Protein AF-A0A560LIH2-F1 (afdb_monomer)

Solvent-accessible surface area (backbone atoms only — not comparable to full-atom values): 3308 Å² total; per-residue (Å²): 86,75,48,77,44,76,43,46,98,91,37,41,73,67,56,47,52,54,52,31,45,78,47,75,38,39,75,88,74,61,26,47,78,47,82,51,98,57,29,34,37,40,33,26,84,51,52,66,46,54,50,53,46,54,76,74,101

Radius of gyration: 9.92 Å; Cα contacts (8 Å, |Δi|>4): 83; chains: 1; bounding box: 24×19×23 Å

Sequence (57 aa):
MTISFPLTDKRTVDELLKHLNAHKLFCPGNCAITVKPLAAHVSSCLSYALSTARTAW

Secondary structure (DSSP, 8-state):
-EEEEE-BTTB-HHHHHHHHHHTT--TTTTEEEEEETTEEEEEES-HHHHHHHHHT-

Structure (mmCIF, N/CA/C/O backbone):
data_AF-A0A560LIH2-F1
#
_entry.id   AF-A0A560LIH2-F1
#
loop_
_atom_site.group_PDB
_atom_site.id
_atom_site.type_symbol
_atom_site.label_atom_id
_atom_site.label_alt_id
_atom_site.label_comp_id
_atom_site.label_asym_id
_atom_site.label_entity_id
_atom_site.label_seq_id
_atom_site.pdbx_PDB_ins_code
_atom_site.Cartn_x
_atom_site.Cartn_y
_atom_site.Cartn_z
_atom_site.occupancy
_atom_site.B_iso_or_equiv
_atom_site.auth_seq_id
_atom_site.auth_comp_id
_atom_site.auth_asym_id
_atom_site.auth_atom_id
_atom_site.pdbx_PDB_model_num
ATOM 1 N N . MET A 1 1 ? 7.681 -11.047 -2.865 1.00 89.31 1 MET A N 1
ATOM 2 C CA . MET A 1 1 ? 7.688 -10.784 -1.407 1.00 89.31 1 MET A CA 1
ATOM 3 C C . MET A 1 1 ? 6.394 -10.083 -1.033 1.00 89.31 1 MET A C 1
ATOM 5 O O . MET A 1 1 ? 5.92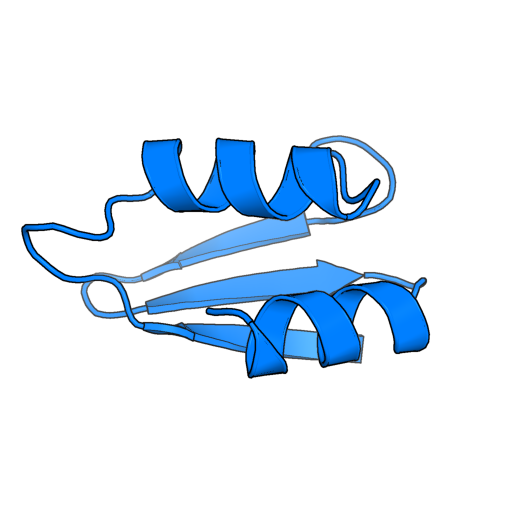1 -9.293 -1.841 1.00 89.31 1 MET A O 1
ATOM 9 N N . THR A 1 2 ? 5.828 -10.368 0.141 1.00 93.44 2 THR A N 1
ATOM 10 C CA . THR A 1 2 ? 4.565 -9.773 0.611 1.00 93.44 2 THR A CA 1
ATOM 11 C C . THR A 1 2 ? 4.781 -9.100 1.955 1.00 93.44 2 THR A C 1
ATOM 13 O O . THR A 1 2 ? 5.384 -9.697 2.844 1.00 93.44 2 THR A O 1
ATOM 16 N N . ILE A 1 3 ? 4.299 -7.867 2.101 1.00 94.75 3 ILE A N 1
ATOM 17 C CA . ILE A 1 3 ? 4.406 -7.078 3.328 1.00 94.75 3 ILE A CA 1
ATOM 18 C C . ILE A 1 3 ? 3.039 -6.493 3.685 1.00 94.75 3 ILE A C 1
ATOM 20 O O . ILE A 1 3 ? 2.314 -6.002 2.822 1.00 94.75 3 ILE A O 1
ATOM 24 N N . SER A 1 4 ? 2.696 -6.528 4.970 1.00 94.50 4 SER A N 1
ATOM 25 C CA . SER A 1 4 ? 1.468 -5.937 5.501 1.00 94.50 4 SER A CA 1
ATOM 26 C C . SER A 1 4 ? 1.701 -4.495 5.948 1.00 94.50 4 SER A C 1
ATOM 28 O O . SER A 1 4 ? 2.593 -4.232 6.750 1.00 94.50 4 SER A O 1
ATOM 30 N N . PHE A 1 5 ? 0.865 -3.582 5.468 1.00 94.12 5 PH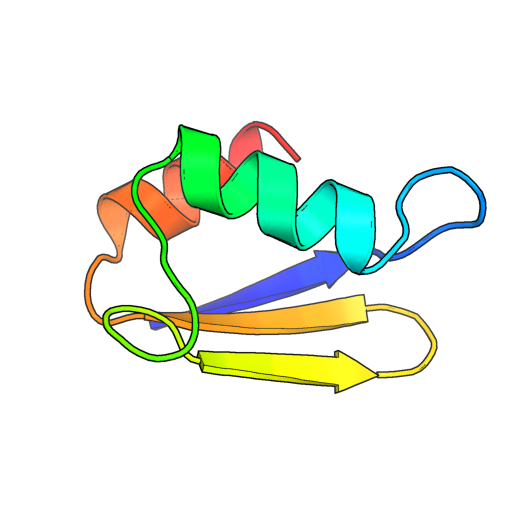E A N 1
ATOM 31 C CA . PHE A 1 5 ? 0.826 -2.164 5.800 1.00 94.12 5 PHE A CA 1
ATOM 32 C C . PHE A 1 5 ? -0.398 -1.910 6.691 1.00 94.12 5 PHE A C 1
ATOM 34 O O . PHE A 1 5 ? -1.516 -2.134 6.227 1.00 94.12 5 PHE A O 1
ATOM 41 N N . PRO A 1 6 ? -0.238 -1.494 7.960 1.00 93.62 6 PRO A N 1
ATOM 42 C CA . PRO A 1 6 ? -1.362 -1.192 8.834 1.00 93.62 6 PRO A CA 1
ATOM 43 C C . PRO A 1 6 ? -2.159 -0.022 8.262 1.00 93.62 6 PRO A C 1
ATOM 45 O O . PRO A 1 6 ? -1.574 0.981 7.842 1.00 93.62 6 PRO A O 1
ATOM 48 N N . LEU A 1 7 ? -3.480 -0.176 8.258 1.00 92.75 7 LEU A N 1
ATOM 49 C CA . LEU A 1 7 ? -4.418 0.867 7.871 1.00 92.75 7 LEU A CA 1
ATOM 50 C C . LEU A 1 7 ? -5.050 1.437 9.137 1.00 92.75 7 LEU A C 1
ATOM 52 O O . LEU A 1 7 ? -5.429 0.697 10.044 1.00 92.75 7 LEU A O 1
ATOM 56 N N . THR A 1 8 ? -5.137 2.756 9.204 1.00 90.31 8 THR A N 1
ATOM 57 C CA . THR A 1 8 ? -5.773 3.485 10.308 1.00 90.31 8 THR A CA 1
ATOM 58 C C . THR A 1 8 ? -6.631 4.604 9.735 1.00 90.31 8 THR A C 1
ATOM 60 O O . THR A 1 8 ? -6.568 4.879 8.539 1.00 90.31 8 THR A O 1
ATOM 63 N N . ASP A 1 9 ? -7.388 5.295 10.585 1.00 83.81 9 ASP A N 1
ATOM 64 C CA . ASP A 1 9 ? -8.245 6.420 10.180 1.00 83.81 9 ASP A CA 1
ATOM 65 C C . ASP A 1 9 ? -7.482 7.501 9.381 1.00 83.81 9 ASP A C 1
ATOM 67 O O . ASP A 1 9 ? -7.997 8.081 8.432 1.00 83.81 9 ASP A O 1
ATOM 71 N N . LYS A 1 10 ? -6.196 7.707 9.708 1.00 84.69 10 LYS A N 1
ATOM 72 C CA . LYS A 1 10 ? -5.294 8.646 9.014 1.00 84.69 10 LYS A CA 1
ATOM 73 C C . LYS A 1 10 ? -4.473 8.016 7.884 1.00 84.69 10 LYS A C 1
ATOM 75 O O . LYS A 1 10 ? -3.831 8.737 7.131 1.00 84.69 10 LYS A O 1
ATOM 80 N N . ARG A 1 11 ? -4.432 6.686 7.797 1.00 87.56 11 ARG A N 1
ATOM 81 C CA . ARG A 1 11 ? -3.645 5.918 6.819 1.00 87.56 11 ARG A CA 1
ATOM 82 C C . ARG A 1 11 ? -4.573 5.000 6.050 1.00 87.56 11 ARG A C 1
ATOM 84 O O . ARG A 1 11 ? -4.641 3.796 6.300 1.00 87.56 11 ARG A O 1
ATOM 91 N N . THR A 1 12 ? -5.320 5.618 5.150 1.00 91.62 12 THR A N 1
ATOM 92 C CA . THR A 1 12 ? -6.280 4.940 4.286 1.00 91.62 12 THR A CA 1
ATOM 93 C C . THR A 1 12 ? -5.570 4.237 3.127 1.00 91.62 12 THR A C 1
ATOM 95 O O . THR A 1 12 ? -4.362 4.372 2.918 1.00 91.62 12 THR A O 1
ATOM 98 N N . VAL A 1 13 ? -6.335 3.477 2.343 1.00 90.81 13 VAL A N 1
ATOM 99 C CA . VAL A 1 13 ? -5.829 2.817 1.129 1.00 90.81 13 VAL A CA 1
ATOM 100 C C . VAL A 1 13 ? -5.313 3.834 0.102 1.00 90.81 13 VAL A C 1
ATOM 102 O O . VAL A 1 13 ? -4.335 3.551 -0.582 1.00 90.81 13 VAL A O 1
ATOM 105 N N . ASP A 1 14 ? -5.920 5.021 0.018 1.00 91.44 14 ASP A N 1
ATOM 106 C CA . ASP A 1 14 ? -5.489 6.088 -0.897 1.00 91.44 14 ASP A CA 1
ATOM 107 C C . ASP A 1 14 ? -4.106 6.639 -0.517 1.00 91.44 14 ASP A C 1
ATOM 109 O O . ASP A 1 14 ? -3.208 6.730 -1.355 1.00 91.44 14 ASP A O 1
ATOM 113 N N . GLU A 1 15 ? -3.890 6.898 0.775 1.00 93.69 15 GLU A N 1
ATOM 114 C CA . GLU A 1 15 ? -2.585 7.323 1.287 1.00 93.69 15 GLU A CA 1
ATOM 115 C C . GLU A 1 15 ? -1.524 6.237 1.085 1.00 93.69 15 GLU A C 1
ATOM 117 O O . GLU A 1 15 ? -0.380 6.535 0.738 1.00 93.69 15 GLU A O 1
ATOM 122 N N . LEU A 1 16 ? -1.911 4.964 1.217 1.00 93.75 16 LEU A N 1
ATOM 123 C CA . LEU A 1 16 ? -1.017 3.852 0.920 1.00 93.75 16 LEU A CA 1
ATOM 124 C C . LEU A 1 16 ? -0.639 3.826 -0.562 1.00 93.75 16 LEU A C 1
ATOM 126 O O . LEU A 1 16 ? 0.533 3.656 -0.882 1.00 93.75 16 LEU A O 1
ATOM 130 N N . LEU A 1 17 ? -1.593 4.018 -1.473 1.00 92.75 17 LEU A N 1
ATOM 131 C CA . LEU A 1 17 ? -1.316 4.065 -2.910 1.00 92.75 17 LEU A CA 1
ATOM 132 C C . LEU A 1 17 ? -0.365 5.212 -3.270 1.00 92.75 17 LEU A C 1
ATOM 134 O O . LEU A 1 17 ? 0.591 4.997 -4.016 1.00 92.75 17 LEU A O 1
ATOM 138 N N . LYS A 1 18 ? -0.567 6.408 -2.704 1.00 94.00 18 LYS A N 1
ATOM 139 C CA . LYS A 1 18 ? 0.356 7.544 -2.886 1.00 94.00 18 LYS A CA 1
ATOM 140 C C . LYS A 1 18 ? 1.755 7.226 -2.364 1.00 94.00 18 LYS A C 1
ATOM 142 O O . LYS A 1 18 ? 2.740 7.470 -3.062 1.00 94.00 18 LYS A O 1
ATOM 147 N N . HIS A 1 19 ? 1.846 6.639 -1.172 1.00 94.56 19 HIS A N 1
ATOM 148 C CA . HIS A 1 19 ? 3.116 6.244 -0.562 1.00 94.56 19 HIS A CA 1
ATOM 149 C C . HIS A 1 19 ? 3.862 5.190 -1.382 1.00 94.56 19 HIS A C 1
ATOM 151 O O . HIS A 1 19 ? 5.070 5.299 -1.596 1.00 94.56 19 HIS A O 1
ATOM 157 N N . LEU A 1 20 ? 3.146 4.185 -1.888 1.00 94.31 20 LEU A N 1
ATOM 158 C CA . LEU A 1 20 ? 3.704 3.160 -2.766 1.00 94.31 20 LEU A CA 1
ATOM 159 C C . LEU A 1 20 ? 4.194 3.771 -4.086 1.00 94.31 20 LEU A C 1
ATOM 161 O O . LEU A 1 20 ? 5.327 3.500 -4.490 1.00 94.31 20 LEU A O 1
ATOM 165 N N . ASN A 1 21 ? 3.419 4.669 -4.699 1.00 93.44 21 ASN A N 1
ATOM 166 C CA . ASN A 1 21 ? 3.832 5.382 -5.911 1.00 93.44 21 ASN A CA 1
ATOM 167 C C . ASN A 1 21 ? 5.114 6.204 -5.693 1.00 93.44 21 ASN A C 1
ATOM 169 O O . ASN A 1 21 ? 5.999 6.183 -6.550 1.00 93.44 21 ASN A O 1
ATOM 173 N N . ALA A 1 22 ? 5.272 6.856 -4.534 1.00 94.44 22 ALA A N 1
ATOM 174 C CA . ALA A 1 22 ? 6.505 7.569 -4.178 1.00 94.44 22 ALA A CA 1
ATOM 175 C C . ALA A 1 22 ? 7.735 6.638 -4.115 1.00 94.44 22 ALA A C 1
ATOM 177 O O . ALA A 1 22 ? 8.853 7.056 -4.413 1.00 94.44 22 ALA A O 1
ATOM 178 N N . HIS A 1 23 ? 7.523 5.354 -3.810 1.00 9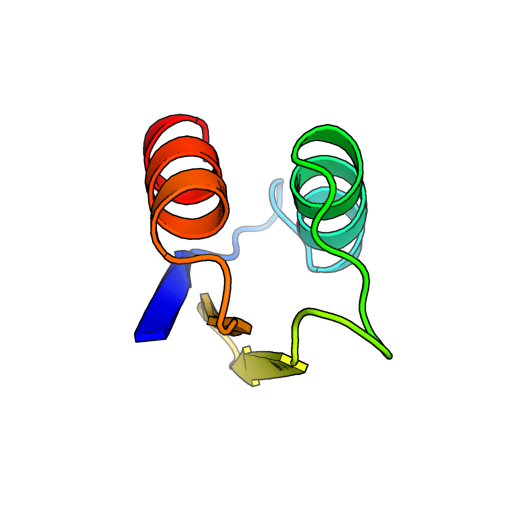4.06 23 HIS A N 1
ATOM 179 C CA . H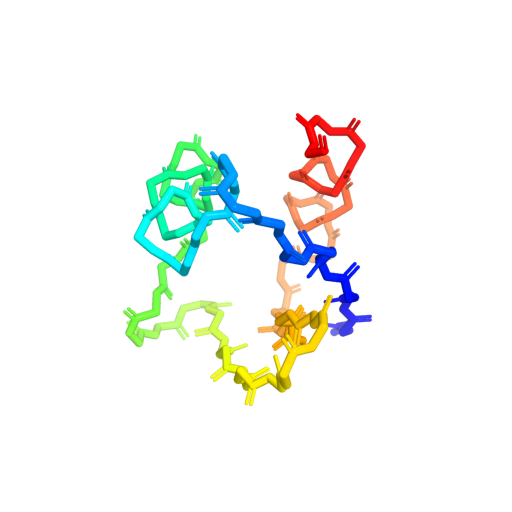IS A 1 23 ? 8.546 4.303 -3.805 1.00 94.06 23 HIS A CA 1
ATOM 180 C C . HIS A 1 23 ? 8.622 3.514 -5.123 1.00 94.06 23 HIS A C 1
ATOM 182 O O . HIS A 1 23 ? 9.253 2.457 -5.175 1.00 94.06 23 HIS A O 1
ATOM 188 N N . LYS A 1 24 ? 8.009 4.022 -6.202 1.00 93.00 24 LYS A N 1
ATOM 189 C CA . LYS A 1 24 ? 7.945 3.373 -7.523 1.00 93.00 24 LYS A CA 1
ATOM 190 C C . LYS A 1 24 ? 7.244 2.005 -7.499 1.00 93.00 24 LYS A C 1
ATOM 192 O O . LYS A 1 24 ? 7.571 1.134 -8.304 1.00 93.00 24 LYS A O 1
ATOM 197 N N . LEU A 1 25 ? 6.298 1.804 -6.581 1.00 93.12 25 LEU A N 1
ATOM 198 C CA . LEU A 1 25 ? 5.435 0.624 -6.493 1.00 93.12 25 LEU A CA 1
ATOM 199 C C . LEU A 1 25 ? 4.036 0.988 -7.017 1.00 93.12 25 LEU A C 1
ATOM 201 O O . LEU A 1 25 ? 3.305 1.727 -6.369 1.00 93.12 25 LEU A O 1
ATOM 205 N N . PHE A 1 26 ? 3.673 0.452 -8.178 1.00 91.12 26 PHE A N 1
ATOM 206 C CA . PHE A 1 26 ? 2.461 0.754 -8.934 1.00 91.12 26 PHE A CA 1
ATOM 207 C C . PHE A 1 26 ? 1.535 -0.468 -8.998 1.00 91.12 26 PHE A C 1
ATOM 209 O O . PHE A 1 26 ? 1.957 -1.560 -9.400 1.00 91.12 26 PHE A O 1
ATOM 216 N N . CYS A 1 27 ? 0.262 -0.260 -8.651 1.00 86.06 27 CYS A N 1
ATOM 217 C CA . CYS A 1 27 ? -0.804 -1.256 -8.745 1.00 86.06 27 CYS A CA 1
ATOM 218 C C . CYS A 1 27 ? -1.923 -0.738 -9.671 1.00 86.06 27 CYS A C 1
ATOM 220 O O . CYS A 1 27 ? -2.476 0.324 -9.377 1.00 86.06 27 CYS A O 1
ATOM 222 N N . PRO A 1 28 ? -2.305 -1.473 -10.737 1.00 82.25 28 PRO A N 1
ATOM 223 C CA . PRO A 1 28 ? -1.727 -2.743 -11.190 1.00 82.25 28 PRO A CA 1
ATOM 224 C C . PRO A 1 28 ? -0.363 -2.552 -11.878 1.00 82.25 28 PRO A C 1
ATOM 226 O O . PRO A 1 28 ? -0.128 -1.543 -12.538 1.00 82.25 28 PRO A O 1
ATOM 229 N N . GLY A 1 29 ? 0.536 -3.531 -11.744 1.00 87.56 29 GLY A N 1
ATOM 230 C CA . GLY A 1 29 ? 1.844 -3.500 -12.401 1.00 87.56 29 GLY A CA 1
ATOM 231 C C . GLY A 1 29 ? 2.903 -4.273 -11.628 1.00 87.56 29 GLY A C 1
ATOM 232 O O . GLY A 1 29 ? 2.910 -5.501 -11.619 1.00 87.56 29 GLY A O 1
ATOM 233 N N . ASN A 1 30 ? 3.814 -3.547 -10.981 1.00 91.12 30 ASN A N 1
ATOM 234 C CA . ASN A 1 30 ? 4.923 -4.146 -10.238 1.00 91.12 30 ASN A CA 1
ATOM 235 C C . ASN A 1 30 ? 4.567 -4.473 -8.775 1.00 91.12 30 ASN A C 1
ATOM 237 O O . ASN A 1 30 ? 5.375 -5.097 -8.079 1.00 91.12 30 ASN A O 1
ATOM 241 N N . CYS A 1 31 ? 3.377 -4.088 -8.304 1.00 91.38 31 CYS A N 1
ATOM 242 C CA . CYS A 1 31 ? 2.831 -4.533 -7.032 1.00 91.38 31 CYS A CA 1
ATOM 243 C C . CYS A 1 31 ? 1.346 -4.919 -7.142 1.00 91.38 31 CYS A C 1
ATOM 245 O O . CYS A 1 31 ? 0.607 -4.437 -8.000 1.00 91.38 31 CYS A O 1
ATOM 247 N N . ALA A 1 32 ? 0.927 -5.823 -6.262 1.00 93.25 32 ALA A N 1
ATOM 248 C CA . ALA A 1 32 ? -0.449 -6.257 -6.073 1.00 93.25 32 ALA A CA 1
ATOM 249 C C . ALA A 1 32 ? -0.866 -5.955 -4.634 1.00 93.25 32 ALA A C 1
ATOM 251 O O . ALA A 1 32 ? -0.111 -6.234 -3.701 1.00 93.25 32 ALA A O 1
ATOM 252 N N . ILE A 1 33 ? -2.060 -5.395 -4.449 1.00 93.38 33 ILE A N 1
ATOM 253 C CA . ILE A 1 33 ? -2.549 -4.948 -3.144 1.00 93.38 33 ILE A CA 1
ATOM 254 C C . ILE A 1 33 ? -3.816 -5.722 -2.793 1.00 93.38 33 ILE A C 1
ATOM 256 O O . ILE A 1 33 ? -4.768 -5.772 -3.565 1.00 93.38 33 ILE A O 1
ATOM 260 N N . THR A 1 34 ? -3.838 -6.318 -1.606 1.00 94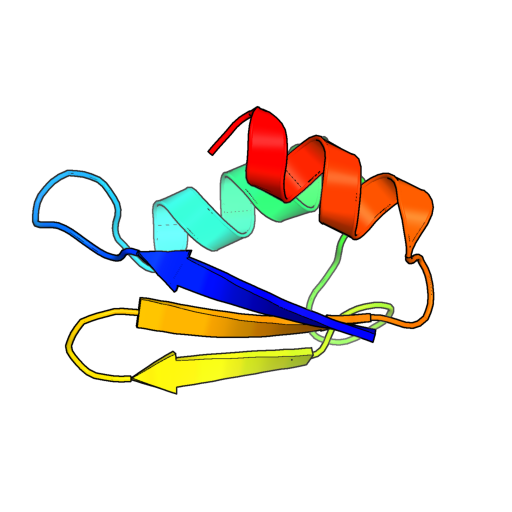.31 34 THR A N 1
ATOM 261 C CA . THR A 1 34 ? -5.017 -6.956 -1.018 1.00 94.31 34 THR A CA 1
ATOM 262 C C . THR A 1 34 ? -5.391 -6.211 0.252 1.00 94.31 34 THR A C 1
ATOM 264 O O . THR A 1 34 ? -4.670 -6.268 1.246 1.00 94.31 34 THR A O 1
ATOM 267 N N . VAL A 1 35 ? -6.514 -5.502 0.230 1.00 92.06 35 VAL A N 1
ATOM 268 C CA . VAL A 1 35 ? -6.980 -4.715 1.376 1.00 92.06 35 VAL A CA 1
ATOM 269 C C . VAL A 1 35 ? -7.733 -5.618 2.354 1.00 92.06 35 VAL A C 1
ATOM 271 O O . VAL A 1 35 ? -8.649 -6.338 1.962 1.00 92.06 35 VAL A O 1
ATOM 274 N N . LYS A 1 36 ? -7.352 -5.578 3.633 1.00 90.44 36 LYS A N 1
ATOM 275 C CA . LYS A 1 36 ? -8.089 -6.162 4.763 1.00 90.44 36 LYS A CA 1
ATOM 276 C C . LYS A 1 36 ? -8.518 -5.044 5.727 1.00 90.44 36 LYS A C 1
ATOM 278 O O . LYS A 1 36 ? -7.921 -3.969 5.689 1.00 90.44 36 LYS A O 1
ATOM 283 N N . PRO A 1 37 ? -9.485 -5.287 6.634 1.00 85.75 37 PRO A N 1
ATOM 284 C CA . PRO A 1 37 ? -10.054 -4.243 7.495 1.00 85.75 37 PRO A CA 1
ATOM 285 C C . PRO A 1 37 ? -9.042 -3.447 8.334 1.00 85.75 37 PRO A C 1
ATOM 287 O O . PRO A 1 37 ? -9.273 -2.281 8.613 1.00 85.75 37 PRO A O 1
ATOM 290 N N . LEU A 1 38 ? -7.923 -4.064 8.726 1.00 88.31 38 LEU A N 1
ATOM 291 C CA . LEU A 1 38 ? -6.908 -3.451 9.598 1.00 88.31 38 LEU A CA 1
ATOM 292 C C . LEU A 1 38 ? -5.549 -3.252 8.910 1.00 88.31 38 LEU A C 1
ATOM 294 O O . LEU A 1 38 ? -4.641 -2.644 9.474 1.00 88.31 38 LEU A O 1
ATOM 298 N N . ALA A 1 39 ? -5.369 -3.805 7.709 1.00 93.56 39 ALA A N 1
ATOM 299 C CA . ALA A 1 39 ? -4.093 -3.771 7.007 1.00 93.56 39 ALA A CA 1
ATOM 300 C C . ALA A 1 39 ? -4.259 -4.067 5.515 1.00 93.56 39 ALA A C 1
ATOM 302 O O . ALA A 1 39 ? -5.065 -4.904 5.123 1.00 93.56 39 ALA A O 1
ATOM 303 N N . ALA A 1 40 ? -3.426 -3.464 4.679 1.00 94.81 40 ALA A N 1
ATOM 304 C CA . ALA A 1 40 ? -3.274 -3.835 3.281 1.00 94.81 40 ALA A CA 1
ATOM 305 C C . ALA A 1 4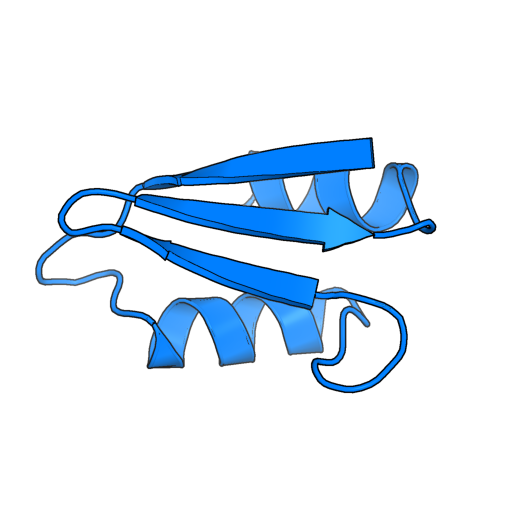0 ? -2.041 -4.720 3.104 1.00 94.81 40 ALA A C 1
ATOM 307 O O . ALA A 1 40 ? -0.952 -4.404 3.573 1.00 94.81 40 ALA A O 1
ATOM 308 N N . HIS A 1 41 ? -2.196 -5.845 2.425 1.00 94.94 41 HIS A N 1
ATOM 309 C CA . HIS A 1 41 ? -1.095 -6.727 2.072 1.00 94.94 41 HIS A CA 1
ATOM 310 C C . HIS A 1 41 ? -0.618 -6.356 0.677 1.00 94.94 41 HIS A C 1
ATOM 312 O O . HIS A 1 41 ? -1.360 -6.4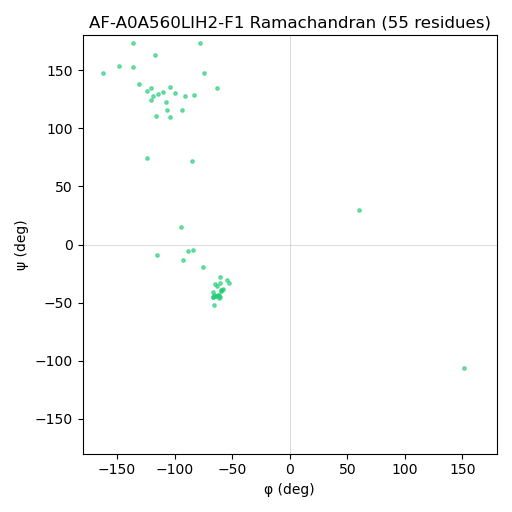96 -0.292 1.00 94.94 41 HIS A O 1
ATOM 318 N N . VAL A 1 42 ? 0.618 -5.887 0.577 1.00 94.56 42 VAL A N 1
ATOM 319 C CA . VAL A 1 42 ? 1.232 -5.481 -0.682 1.00 94.56 42 VAL A CA 1
ATOM 320 C C . VAL A 1 42 ? 2.259 -6.534 -1.064 1.00 94.56 42 VAL A C 1
ATOM 322 O O . VAL A 1 42 ? 3.178 -6.831 -0.301 1.00 94.56 42 VAL A O 1
ATOM 325 N N . SER A 1 43 ? 2.095 -7.115 -2.244 1.00 94.19 43 SER A N 1
ATOM 326 C CA . SER A 1 43 ? 3.014 -8.091 -2.818 1.00 94.19 43 SER A CA 1
ATOM 327 C C . SER A 1 43 ? 3.739 -7.477 -4.003 1.00 94.19 43 SER A C 1
ATOM 329 O O . SER A 1 43 ? 3.109 -6.893 -4.875 1.00 94.19 43 SER A O 1
ATOM 331 N N . SER A 1 44 ? 5.060 -7.607 -4.055 1.00 93.31 44 SER A N 1
ATOM 332 C CA . SER A 1 44 ? 5.871 -7.126 -5.175 1.00 93.31 44 SER A CA 1
ATOM 333 C C . SER A 1 44 ? 7.100 -8.009 -5.389 1.00 93.31 44 SER A C 1
ATOM 335 O O . SER A 1 44 ? 7.605 -8.648 -4.455 1.00 93.31 44 SER A O 1
ATOM 337 N N . CYS A 1 45 ? 7.590 -8.040 -6.628 1.00 90.12 45 CYS A N 1
ATOM 338 C CA . CYS A 1 45 ? 8.904 -8.585 -6.974 1.00 90.12 45 CYS A CA 1
ATOM 339 C C . CYS A 1 45 ? 10.045 -7.634 -6.568 1.00 90.12 45 CYS A C 1
ATOM 341 O O . CYS A 1 45 ? 11.177 -8.079 -6.401 1.00 90.12 45 CYS A O 1
ATOM 343 N N . LEU A 1 46 ? 9.755 -6.345 -6.353 1.00 92.81 46 LEU A N 1
ATOM 344 C CA . LEU A 1 46 ? 10.720 -5.328 -5.932 1.00 92.81 46 LEU A CA 1
ATOM 345 C C . LEU A 1 46 ? 10.873 -5.333 -4.404 1.00 92.81 46 LEU A C 1
ATOM 347 O O . LEU A 1 46 ? 10.399 -4.437 -3.707 1.00 92.81 46 LEU A O 1
ATOM 351 N N . SER A 1 47 ? 11.527 -6.367 -3.872 1.00 90.69 47 SER A N 1
ATOM 352 C CA . SER A 1 47 ? 11.678 -6.591 -2.425 1.00 90.69 47 SER A CA 1
ATOM 353 C C . SER A 1 47 ? 12.352 -5.427 -1.689 1.00 90.69 47 SER A C 1
ATOM 355 O O . SER A 1 47 ? 11.917 -5.081 -0.590 1.00 90.69 47 SER A O 1
ATOM 357 N N . TYR A 1 48 ? 13.360 -4.788 -2.294 1.00 92.88 48 TYR A N 1
ATOM 358 C CA . TYR A 1 48 ? 14.044 -3.630 -1.708 1.00 92.88 48 TYR A CA 1
ATOM 359 C C . TYR A 1 48 ? 13.113 -2.416 -1.598 1.00 92.88 48 TYR A C 1
ATOM 361 O O . TYR A 1 48 ? 12.925 -1.888 -0.508 1.00 92.88 48 TYR A O 1
ATOM 369 N N . ALA A 1 49 ? 12.457 -2.028 -2.698 1.00 92.38 49 ALA A N 1
ATOM 370 C CA . ALA A 1 49 ? 11.516 -0.907 -2.706 1.00 92.38 49 ALA A CA 1
ATOM 371 C C . ALA A 1 49 ? 10.349 -1.134 -1.732 1.00 92.38 49 ALA A C 1
ATOM 373 O O . ALA A 1 49 ? 9.963 -0.220 -1.008 1.00 92.38 49 ALA A O 1
ATOM 374 N N . LEU A 1 50 ? 9.832 -2.365 -1.665 1.00 93.44 50 LEU A N 1
ATOM 375 C CA . LEU A 1 50 ? 8.751 -2.742 -0.756 1.00 93.44 50 LEU A CA 1
ATOM 376 C C . LEU A 1 50 ? 9.178 -2.679 0.718 1.00 93.44 50 LEU A C 1
ATOM 378 O O . LEU A 1 50 ? 8.414 -2.205 1.556 1.00 93.44 50 LEU A O 1
ATOM 382 N N . SER A 1 51 ? 10.399 -3.120 1.029 1.00 94.12 51 SER A N 1
ATOM 383 C CA . SER A 1 51 ? 10.957 -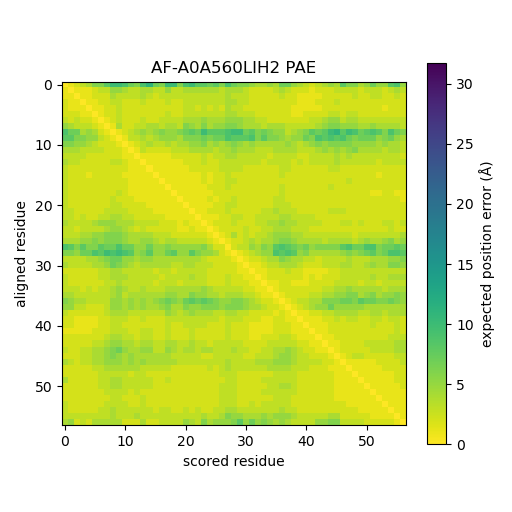3.042 2.385 1.00 94.12 51 SER A CA 1
ATOM 384 C C . SER A 1 51 ? 11.192 -1.592 2.808 1.00 94.12 51 SER A C 1
ATOM 386 O O . SER A 1 51 ? 10.768 -1.203 3.891 1.00 94.12 51 SER A O 1
ATOM 388 N N . THR A 1 52 ? 11.769 -0.764 1.933 1.00 94.75 52 THR A N 1
ATOM 389 C CA . THR A 1 52 ? 11.955 0.673 2.189 1.00 94.75 52 THR A CA 1
ATOM 390 C C . THR A 1 52 ? 10.618 1.383 2.387 1.00 94.75 52 THR A C 1
ATOM 392 O O . THR A 1 52 ? 10.450 2.110 3.366 1.00 94.75 52 THR A O 1
ATOM 395 N N . ALA A 1 53 ? 9.633 1.107 1.523 1.00 94.31 53 ALA A N 1
ATOM 396 C CA . ALA A 1 53 ? 8.283 1.641 1.669 1.00 94.31 53 ALA A CA 1
ATOM 397 C C . ALA A 1 53 ? 7.665 1.232 3.010 1.00 94.31 53 ALA A C 1
ATOM 399 O O . ALA A 1 53 ? 7.008 2.042 3.654 1.00 94.31 53 ALA A O 1
ATOM 400 N N . ARG A 1 54 ? 7.894 -0.001 3.472 1.00 94.12 54 ARG A N 1
ATOM 401 C CA . ARG A 1 54 ? 7.395 -0.458 4.771 1.00 94.12 54 ARG A CA 1
ATOM 402 C C . ARG A 1 54 ? 8.030 0.276 5.944 1.00 94.12 54 ARG A C 1
ATOM 404 O O . ARG A 1 54 ? 7.314 0.618 6.877 1.00 94.12 54 ARG A O 1
ATOM 411 N N . THR A 1 55 ? 9.342 0.487 5.915 1.00 94.06 55 THR A 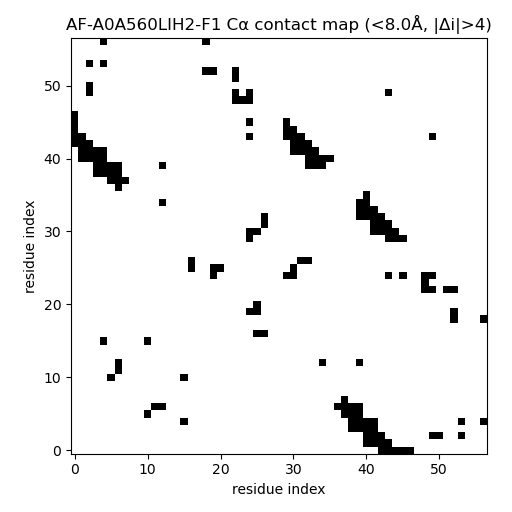N 1
ATOM 412 C CA . THR A 1 55 ? 10.061 1.205 6.977 1.00 94.06 55 THR A CA 1
ATOM 413 C C . THR A 1 55 ? 9.627 2.668 7.063 1.00 94.06 55 THR A C 1
ATOM 415 O O . THR A 1 55 ? 9.559 3.213 8.159 1.00 94.06 55 THR A O 1
ATOM 418 N N . ALA A 1 56 ? 9.299 3.288 5.927 1.00 92.56 56 ALA A N 1
ATOM 419 C CA . ALA A 1 56 ? 8.807 4.664 5.860 1.00 92.56 56 ALA A CA 1
ATOM 420 C C . ALA A 1 56 ? 7.288 4.806 6.107 1.00 92.56 56 ALA A C 1
ATOM 422 O O . ALA A 1 56 ? 6.791 5.931 6.124 1.00 92.56 56 ALA A O 1
ATOM 423 N N . TRP A 1 57 ? 6.558 3.690 6.251 1.00 90.88 57 TRP A N 1
ATOM 424 C CA . TRP A 1 57 ? 5.116 3.654 6.515 1.00 90.88 57 TRP A CA 1
ATOM 425 C C . TRP A 1 57 ? 4.829 3.528 8.006 1.00 90.88 57 TRP A C 1
ATOM 427 O O . TRP A 1 57 ? 4.637 4.578 8.646 1.00 90.88 57 TRP A O 1
#

Foldseek 3Di:
DKDKAFADPVRHPVNLQVLCVVLVRDPPPQWDWDDDPGIIIIDGPPVVSVVVSRVVD

Mean predicted aligned error: 2.96 Å

pLDDT: mean 91.99, std 2.95, range [82.25, 94.94]

Nearest PDB structures (foldseek):
  8k5q-assembly1_A  TM=6.813E-01  e=1.903E+00  Salmonella enterica subsp. enterica serovar Typhimurium str. 14028S
  2adc-assembly1_A  TM=6.322E-01  e=1.780E+00  Homo sapiens
  6wmk-assembly2_D  TM=6.491E-01  e=2.842E+00  synthetic construct
  7qiz-assembly1_PA  TM=3.596E-01  e=2.035E+00  Solanum lycopersicum
  6ydw-assembly1_BC  TM=4.421E-01  e=6.337E+00  Homo sapiens